Protein AF-K9WKH7-F1 (afdb_monomer_lite)

Sequence (112 aa):
MNYKAQLYPWCIIRPFPNMRTQIVGRFRNRSDAEGHLRVLKRMIPSVAYQIMFDITLEDSEREDLTLPTSSSSHSAPVAPVPCKGRVEEDLGSPSPGRRGAGGEVNRGVKPS

Organism: NCBI:txid1173027

Secondary structure (DSSP, 8-state):
--HHHHT--EEEEEEETTTEEEEEEEESSHHHHHHHHHHHHHH-TTS--EEEE-----SSSSSS------------------------------PPPP--------------

Foldseek 3Di:
DDPVCQQFQKFKWFDDPVRDIDTPDTHNDPVVVVVVVVVVCVVCVVTDIDIDGHHPPDPPPPDDDDDDDDDDDDDDDDDDDDDDDDDDDDDDDDDDDDDDDDDDDDDDDDDD

Radius of gyration: 32.89 Å; chains: 1; bounding box: 65×51×89 Å

pLDDT: mean 70.51, std 19.79, range [39.97, 95.94]

Structure (mmCIF, N/CA/C/O backbone):
data_AF-K9WKH7-F1
#
_entry.id   AF-K9WKH7-F1
#
loop_
_atom_site.group_PDB
_atom_site.id
_atom_site.type_symbol
_atom_site.label_atom_id
_atom_site.label_alt_id
_atom_site.label_comp_id
_atom_site.label_asym_id
_atom_site.label_entity_id
_atom_site.label_seq_id
_atom_site.pdbx_PDB_ins_code
_atom_site.Cartn_x
_atom_site.Cartn_y
_atom_site.Cartn_z
_atom_site.occupancy
_atom_site.B_iso_or_equiv
_atom_site.auth_seq_id
_atom_site.auth_comp_id
_atom_site.auth_asym_id
_atom_site.auth_atom_id
_atom_site.pdbx_PDB_model_num
ATOM 1 N N . MET A 1 1 ? -14.006 12.168 6.653 1.00 52.69 1 MET A N 1
ATOM 2 C CA . MET A 1 1 ? -13.077 11.034 6.836 1.00 52.69 1 MET A CA 1
ATOM 3 C C . MET A 1 1 ? -13.866 9.735 6.816 1.00 52.69 1 MET A C 1
ATOM 5 O O . MET A 1 1 ? -14.969 9.704 7.347 1.00 52.69 1 MET A O 1
ATOM 9 N N . ASN A 1 2 ? -13.395 8.718 6.084 1.00 63.75 2 ASN A N 1
ATOM 10 C CA . ASN A 1 2 ? -14.145 7.482 5.832 1.00 63.75 2 ASN A CA 1
ATOM 11 C C . ASN A 1 2 ? -13.745 6.423 6.865 1.00 63.75 2 ASN A C 1
ATOM 13 O O . ASN A 1 2 ? -12.644 5.887 6.786 1.00 63.75 2 ASN A O 1
ATOM 17 N N . TYR A 1 3 ? -14.657 6.105 7.786 1.00 68.31 3 TYR A N 1
ATOM 18 C CA . TYR A 1 3 ? -14.521 5.086 8.838 1.00 68.31 3 TYR A CA 1
ATOM 19 C C . TYR A 1 3 ? -13.901 3.763 8.350 1.00 68.31 3 TYR A C 1
ATOM 21 O O . TYR A 1 3 ? -13.135 3.107 9.051 1.00 68.31 3 TYR A O 1
ATOM 29 N N . LYS A 1 4 ? -14.152 3.389 7.089 1.00 66.88 4 LYS A N 1
ATOM 30 C CA . LYS A 1 4 ? -13.564 2.190 6.478 1.00 66.88 4 LYS A CA 1
ATOM 31 C C . LYS A 1 4 ? -12.032 2.212 6.446 1.00 66.88 4 LYS A C 1
ATOM 33 O O . LYS A 1 4 ? -11.438 1.148 6.531 1.00 66.88 4 LYS A O 1
ATOM 38 N N . ALA A 1 5 ? -11.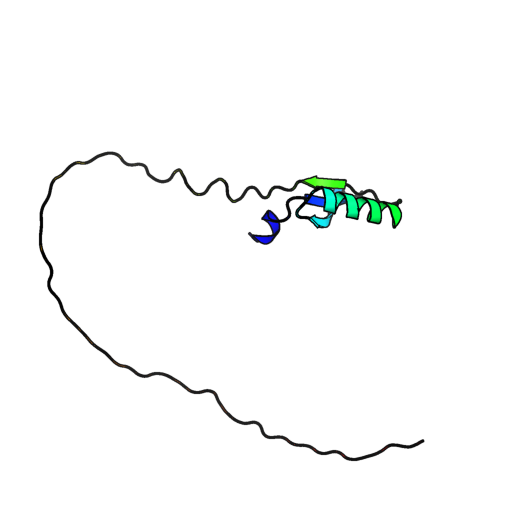382 3.369 6.333 1.00 66.25 5 ALA A N 1
ATOM 39 C CA . ALA A 1 5 ? -9.920 3.452 6.286 1.00 66.25 5 ALA A CA 1
ATOM 40 C C . ALA A 1 5 ? -9.259 3.058 7.622 1.00 66.25 5 ALA A C 1
ATOM 42 O O . ALA A 1 5 ? -8.201 2.429 7.605 1.00 66.25 5 ALA A O 1
ATOM 43 N N . GLN A 1 6 ? -9.931 3.338 8.743 1.00 72.75 6 GLN A N 1
ATOM 44 C CA . GLN A 1 6 ? -9.469 3.026 10.101 1.00 72.75 6 GLN A CA 1
ATOM 45 C C . GLN A 1 6 ? -9.491 1.517 10.393 1.00 72.75 6 GLN A C 1
ATOM 47 O O . GLN A 1 6 ? -8.647 0.991 11.110 1.00 72.75 6 GLN A O 1
ATOM 52 N N . LEU A 1 7 ? -10.441 0.793 9.793 1.00 80.00 7 LEU A N 1
ATOM 53 C CA . LEU A 1 7 ? -10.602 -0.657 9.959 1.00 80.00 7 LEU A CA 1
ATOM 54 C C . LEU A 1 7 ? -9.502 -1.484 9.279 1.00 80.00 7 LEU A C 1
ATOM 56 O O . LEU A 1 7 ? -9.344 -2.662 9.599 1.00 80.00 7 LEU A O 1
ATOM 60 N N . TYR A 1 8 ? -8.765 -0.894 8.336 1.00 84.69 8 TYR A N 1
ATOM 61 C CA . TYR A 1 8 ? -7.739 -1.578 7.550 1.00 84.69 8 TYR A CA 1
ATOM 62 C C . TYR A 1 8 ? -6.406 -0.825 7.647 1.00 84.69 8 TYR A C 1
ATOM 64 O O . TYR A 1 8 ? -6.024 -0.136 6.691 1.00 84.69 8 TYR A O 1
ATOM 72 N N . PRO A 1 9 ? -5.711 -0.929 8.797 1.00 88.19 9 PRO A N 1
ATOM 73 C CA . PRO A 1 9 ? -4.482 -0.182 9.048 1.00 88.19 9 PRO A CA 1
ATOM 74 C C . PRO A 1 9 ? -3.264 -0.794 8.342 1.00 88.19 9 PRO A C 1
ATOM 76 O O . PRO A 1 9 ? -2.231 -0.149 8.210 1.00 88.19 9 PRO A O 1
ATOM 79 N N . TRP A 1 10 ? -3.351 -2.036 7.861 1.00 92.56 10 TRP A N 1
ATOM 80 C CA . TRP A 1 10 ? -2.272 -2.661 7.099 1.00 92.56 10 TRP A CA 1
ATOM 81 C C . TRP A 1 10 ? -2.472 -2.400 5.613 1.00 92.56 10 TRP A C 1
ATOM 83 O O . TRP A 1 10 ? -3.540 -2.672 5.078 1.00 92.56 10 TRP A O 1
ATOM 93 N N . CYS A 1 11 ? -1.453 -1.921 4.908 1.00 92.69 11 CYS A N 1
ATOM 94 C CA . CYS A 1 11 ? -1.534 -1.731 3.464 1.00 92.69 11 CYS A CA 1
ATOM 95 C C . CYS A 1 11 ? -0.283 -2.239 2.747 1.00 92.69 11 CYS A C 1
ATOM 97 O O . CYS A 1 11 ? 0.824 -2.209 3.282 1.00 92.69 11 CYS A O 1
ATOM 99 N N . ILE A 1 12 ? -0.467 -2.738 1.525 1.00 94.81 12 ILE A N 1
ATOM 100 C CA . ILE A 1 12 ? 0.639 -3.100 0.636 1.00 94.81 12 ILE A CA 1
ATOM 101 C C . ILE A 1 12 ? 0.857 -1.933 -0.315 1.00 94.81 12 ILE A C 1
ATOM 103 O O . ILE A 1 12 ? -0.061 -1.541 -1.039 1.00 94.81 12 ILE A O 1
ATOM 107 N N . ILE A 1 13 ? 2.074 -1.405 -0.340 1.00 94.88 13 ILE A N 1
ATOM 108 C CA . ILE A 1 13 ? 2.480 -0.327 -1.233 1.00 94.88 13 ILE A CA 1
ATOM 109 C C . ILE A 1 13 ? 3.471 -0.819 -2.283 1.00 94.88 13 ILE A C 1
ATOM 111 O O . ILE A 1 13 ? 4.332 -1.668 -2.032 1.00 94.88 13 ILE A O 1
ATOM 115 N N . ARG A 1 14 ? 3.366 -0.228 -3.468 1.00 94.50 14 ARG A N 1
ATOM 116 C CA . ARG A 1 14 ? 4.339 -0.339 -4.548 1.00 94.50 14 ARG A CA 1
ATOM 117 C C . ARG A 1 14 ? 5.059 1.006 -4.701 1.00 94.50 14 ARG A C 1
ATOM 119 O O . ARG A 1 14 ? 4.414 1.970 -5.123 1.00 94.50 14 ARG A O 1
ATOM 126 N N . PRO A 1 15 ? 6.358 1.107 -4.367 1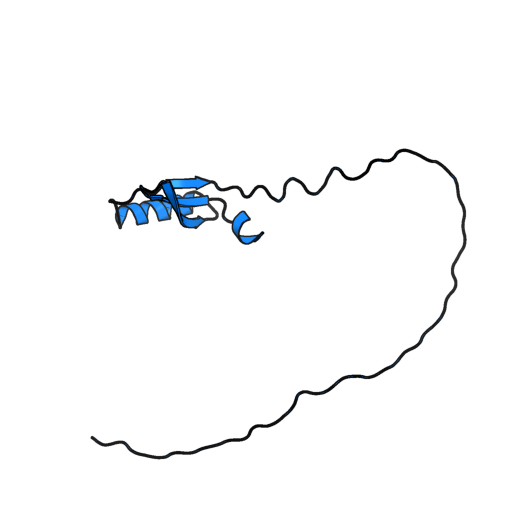.00 92.50 15 PRO A N 1
ATOM 127 C CA . PRO A 1 15 ? 7.145 2.296 -4.662 1.00 92.50 15 PRO A CA 1
ATOM 128 C C . PRO A 1 15 ? 7.427 2.394 -6.167 1.00 92.50 15 PRO A C 1
ATOM 130 O O . PRO A 1 15 ? 7.755 1.406 -6.825 1.00 92.50 15 PRO A O 1
ATOM 133 N N . PHE A 1 16 ? 7.305 3.602 -6.703 1.00 91.00 16 PHE A N 1
ATOM 134 C CA . PHE A 1 16 ? 7.686 3.958 -8.064 1.00 91.00 16 PHE A CA 1
ATOM 135 C C . PHE A 1 16 ? 8.937 4.844 -8.038 1.00 91.00 16 PHE A C 1
ATOM 137 O O . PHE A 1 16 ? 9.116 5.616 -7.095 1.00 91.00 16 PHE A O 1
ATOM 144 N N . PRO A 1 17 ? 9.773 4.805 -9.093 1.00 88.25 17 PRO A N 1
ATOM 145 C CA . PRO A 1 17 ? 10.992 5.618 -9.175 1.00 88.25 17 PRO A CA 1
ATOM 146 C C . PRO A 1 17 ? 10.715 7.128 -9.137 1.00 88.25 17 PRO A C 1
ATOM 148 O O . PRO A 1 17 ? 11.577 7.908 -8.755 1.00 88.25 17 PRO A O 1
ATOM 151 N N . ASN A 1 18 ? 9.487 7.545 -9.450 1.00 90.81 18 ASN A N 1
ATOM 152 C CA . ASN A 1 18 ? 9.060 8.945 -9.442 1.00 90.81 18 ASN A CA 1
ATOM 153 C C . ASN A 1 18 ? 8.712 9.472 -8.037 1.00 90.81 18 ASN A C 1
ATOM 155 O O . ASN A 1 18 ? 7.846 10.335 -7.921 1.00 90.81 18 ASN A O 1
ATOM 159 N N . MET A 1 19 ? 9.305 8.910 -6.976 1.00 86.50 19 MET A N 1
ATOM 160 C CA . MET A 1 19 ? 9.007 9.243 -5.570 1.00 86.50 19 MET A CA 1
ATOM 161 C C . MET A 1 19 ? 7.513 9.135 -5.213 1.00 86.50 19 MET A C 1
ATOM 163 O O . MET A 1 19 ? 7.013 9.811 -4.318 1.00 86.50 19 MET A O 1
ATOM 167 N N . ARG A 1 20 ? 6.780 8.279 -5.929 1.00 91.69 20 ARG A N 1
ATOM 168 C CA . ARG A 1 20 ? 5.355 8.021 -5.700 1.00 91.69 20 ARG A CA 1
ATOM 169 C C . ARG A 1 20 ? 5.185 6.628 -5.125 1.00 91.69 20 ARG A C 1
ATOM 171 O O . ARG A 1 20 ? 5.900 5.702 -5.504 1.00 91.69 20 ARG A O 1
ATOM 178 N N . THR A 1 21 ? 4.203 6.462 -4.256 1.00 91.69 21 THR A N 1
ATOM 179 C CA . THR A 1 21 ? 3.786 5.157 -3.748 1.00 91.69 21 THR A CA 1
ATOM 180 C C . THR A 1 21 ? 2.348 4.905 -4.171 1.00 91.69 21 THR A C 1
ATOM 182 O O . THR A 1 21 ? 1.498 5.792 -4.116 1.00 91.69 21 THR A O 1
ATOM 185 N N . GLN A 1 22 ? 2.074 3.696 -4.649 1.00 92.31 22 GLN A N 1
ATOM 186 C CA . GLN A 1 22 ? 0.716 3.264 -4.958 1.00 92.31 22 GLN A CA 1
ATOM 187 C C . GLN A 1 22 ? 0.275 2.241 -3.923 1.00 92.31 22 GLN A C 1
ATOM 189 O O . GLN A 1 22 ? 0.970 1.248 -3.707 1.00 92.31 22 GLN A O 1
ATOM 194 N N . ILE A 1 23 ? -0.889 2.460 -3.317 1.00 92.12 23 ILE A N 1
ATOM 195 C CA . ILE A 1 23 ? -1.523 1.467 -2.451 1.00 92.12 23 ILE A CA 1
ATOM 196 C C . ILE A 1 23 ? -2.166 0.413 -3.352 1.00 92.12 23 ILE A C 1
ATOM 198 O O . ILE A 1 23 ? -3.055 0.719 -4.142 1.00 92.12 23 ILE A O 1
ATOM 202 N N . VAL A 1 24 ? -1.690 -0.823 -3.241 1.00 92.38 24 VAL A N 1
ATOM 203 C CA . VAL A 1 24 ? -2.201 -1.976 -3.994 1.00 92.38 24 VAL A CA 1
ATOM 204 C C . VAL A 1 24 ? -3.439 -2.551 -3.307 1.00 92.38 24 VAL A C 1
ATOM 206 O O . VAL A 1 24 ? -4.381 -2.970 -3.970 1.00 92.38 24 VAL A O 1
ATOM 209 N N . GLY A 1 25 ? -3.452 -2.545 -1.972 1.00 91.44 25 GLY A N 1
ATOM 210 C CA . GLY A 1 25 ? -4.573 -3.032 -1.174 1.00 91.44 25 GLY A CA 1
ATOM 211 C C . GLY A 1 25 ? -4.422 -2.692 0.305 1.00 91.44 25 GLY A C 1
ATOM 212 O O . GLY A 1 25 ? -3.307 -2.464 0.785 1.00 91.44 25 GLY A O 1
ATOM 213 N N . ARG A 1 26 ? -5.556 -2.655 1.014 1.00 91.94 26 ARG A N 1
ATOM 214 C CA . ARG A 1 26 ? -5.636 -2.474 2.470 1.00 91.94 26 ARG A CA 1
ATOM 215 C C . ARG A 1 26 ? -6.223 -3.730 3.108 1.00 91.94 26 ARG A C 1
ATOM 217 O O . ARG A 1 26 ? -7.118 -4.355 2.550 1.00 91.94 26 ARG A O 1
ATOM 224 N N . PHE A 1 27 ? -5.716 -4.068 4.281 1.00 91.44 27 PHE A N 1
ATOM 225 C CA . PHE A 1 27 ? -5.948 -5.310 4.996 1.00 91.44 27 PHE A CA 1
ATOM 226 C C . PHE A 1 27 ? -6.138 -5.024 6.483 1.00 91.44 27 PHE A C 1
ATOM 228 O O . PHE A 1 27 ? -5.608 -4.060 7.039 1.00 91.44 27 PHE A O 1
ATOM 235 N N . ARG A 1 28 ? -6.934 -5.873 7.134 1.00 89.06 28 ARG A N 1
ATOM 236 C CA . ARG A 1 28 ? -7.267 -5.713 8.554 1.00 89.06 28 ARG A CA 1
ATOM 237 C C . ARG A 1 28 ? -6.157 -6.283 9.428 1.00 89.06 28 ARG A C 1
ATOM 239 O O . ARG A 1 28 ? -5.842 -5.729 10.475 1.00 89.06 28 ARG A O 1
ATOM 246 N N . ASN A 1 29 ? -5.526 -7.355 8.945 1.00 90.56 29 ASN A N 1
ATOM 247 C CA . ASN A 1 29 ? -4.522 -8.124 9.664 1.00 90.56 29 ASN A CA 1
ATOM 248 C C . ASN A 1 29 ? -3.207 -8.140 8.882 1.00 90.56 29 ASN A C 1
ATOM 250 O O . ASN A 1 29 ? -3.203 -8.267 7.655 1.00 90.56 29 ASN A O 1
ATOM 254 N N . ARG A 1 30 ? -2.086 -8.123 9.609 1.00 91.69 30 ARG A N 1
ATOM 255 C CA . ARG A 1 30 ? -0.748 -8.243 9.019 1.00 91.69 30 ARG A CA 1
ATOM 256 C C . ARG A 1 30 ? -0.566 -9.552 8.247 1.00 91.69 30 ARG A C 1
ATOM 258 O O . ARG A 1 30 ? -0.056 -9.526 7.134 1.00 91.69 30 ARG A O 1
ATOM 265 N N . SER A 1 31 ? -1.014 -10.675 8.810 1.00 94.25 31 SER A N 1
ATOM 266 C CA . SER A 1 31 ? -0.833 -11.999 8.200 1.00 94.25 31 SER A CA 1
ATOM 267 C C . SER A 1 31 ? -1.508 -12.118 6.832 1.00 94.25 31 SER A C 1
ATOM 269 O O . SER A 1 31 ? -0.968 -12.759 5.933 1.00 94.25 31 SER A O 1
ATOM 271 N N . ASP A 1 32 ? -2.666 -11.474 6.658 1.00 93.88 32 ASP A N 1
ATOM 272 C CA . ASP A 1 32 ? -3.390 -11.462 5.384 1.00 93.88 32 ASP A CA 1
ATOM 273 C C . ASP A 1 32 ? -2.644 -10.632 4.326 1.00 93.88 32 ASP A C 1
ATOM 275 O O . ASP A 1 32 ? -2.427 -11.094 3.201 1.00 93.88 32 ASP A O 1
ATOM 279 N N . ALA A 1 33 ? -2.132 -9.463 4.733 1.00 95.06 33 ALA A N 1
ATOM 280 C CA . ALA A 1 33 ? -1.265 -8.637 3.897 1.00 95.06 33 ALA A CA 1
ATOM 281 C C . ALA A 1 33 ? 0.023 -9.381 3.497 1.00 95.06 33 ALA A C 1
ATOM 283 O O . ALA A 1 33 ? 0.441 -9.325 2.344 1.00 95.06 33 ALA A O 1
ATOM 284 N N . GLU A 1 34 ? 0.649 -10.120 4.416 1.00 95.31 34 GLU A N 1
ATOM 285 C CA . GLU A 1 34 ? 1.838 -10.934 4.128 1.00 95.31 34 GLU A CA 1
ATOM 286 C C . GLU A 1 34 ? 1.532 -12.088 3.165 1.00 95.31 34 GLU A C 1
ATOM 288 O O . GLU A 1 34 ? 2.324 -12.351 2.256 1.00 95.31 34 GLU A O 1
ATOM 293 N N . GLY A 1 35 ? 0.382 -12.750 3.318 1.00 9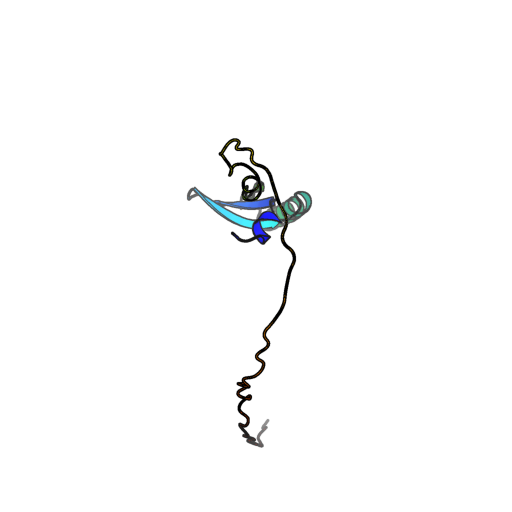5.94 35 GLY A N 1
ATOM 294 C CA . GLY A 1 35 ? -0.096 -13.767 2.381 1.00 95.94 35 GLY A CA 1
ATOM 295 C C . GLY A 1 35 ? -0.238 -13.206 0.965 1.00 95.94 35 GLY A C 1
ATOM 296 O O . GLY A 1 35 ? 0.363 -13.734 0.026 1.00 95.94 35 GLY A O 1
ATOM 297 N N . HIS A 1 36 ? -0.935 -12.076 0.829 1.00 94.44 36 HIS A N 1
ATOM 298 C CA . HIS A 1 36 ? -1.094 -11.377 -0.446 1.00 94.44 36 HIS A CA 1
ATOM 299 C C . HIS A 1 36 ? 0.243 -10.907 -1.029 1.00 94.44 36 HIS A C 1
ATOM 301 O O . HIS A 1 36 ? 0.490 -11.080 -2.223 1.00 94.44 36 HIS A O 1
ATOM 307 N N . LEU A 1 37 ? 1.148 -10.380 -0.199 1.00 95.00 37 LEU A N 1
ATOM 308 C CA . LEU A 1 37 ? 2.479 -9.953 -0.627 1.00 95.00 37 LEU A CA 1
ATOM 309 C C . LEU A 1 37 ? 3.273 -11.108 -1.251 1.00 95.00 37 LEU A C 1
ATOM 311 O O . LEU A 1 37 ? 3.929 -10.919 -2.274 1.00 95.00 37 LEU A O 1
ATOM 315 N N . ARG A 1 38 ? 3.224 -12.308 -0.655 1.00 95.44 38 ARG A N 1
ATOM 316 C CA . ARG A 1 38 ? 3.916 -13.492 -1.196 1.00 95.44 38 ARG A CA 1
ATOM 317 C C . ARG A 1 38 ? 3.370 -13.886 -2.564 1.00 95.44 38 ARG A C 1
ATOM 319 O O . ARG A 1 38 ? 4.154 -14.200 -3.458 1.00 95.44 38 ARG A O 1
ATOM 326 N N . VAL A 1 39 ? 2.050 -13.835 -2.740 1.00 95.12 39 VAL A N 1
ATOM 327 C CA . VAL A 1 39 ? 1.408 -14.113 -4.033 1.00 95.12 39 VAL A CA 1
ATOM 328 C C . VAL A 1 39 ? 1.829 -13.070 -5.071 1.00 95.12 39 VAL A C 1
ATOM 330 O O . VAL A 1 39 ? 2.278 -13.443 -6.152 1.00 95.12 39 VAL A O 1
ATOM 333 N N . LEU A 1 40 ? 1.793 -11.779 -4.725 1.00 94.12 40 LEU A N 1
ATOM 334 C CA . LEU A 1 40 ? 2.233 -10.690 -5.606 1.00 94.12 40 LEU A CA 1
ATOM 335 C C . LEU A 1 40 ? 3.697 -10.846 -6.034 1.00 94.12 40 LEU A C 1
ATOM 337 O O . LEU A 1 40 ? 3.997 -10.758 -7.221 1.00 94.12 40 LEU A O 1
ATOM 341 N N . LYS A 1 41 ? 4.594 -11.164 -5.093 1.00 94.50 41 LYS A N 1
ATOM 342 C CA . LYS A 1 41 ? 6.013 -11.417 -5.384 1.00 94.50 41 LYS A CA 1
ATOM 343 C C . LYS A 1 41 ? 6.228 -12.626 -6.294 1.00 94.50 41 LYS A C 1
ATOM 345 O O . LYS A 1 41 ? 7.143 -12.608 -7.108 1.00 94.50 41 LYS A O 1
ATOM 350 N N . ARG A 1 42 ? 5.402 -13.670 -6.170 1.00 95.50 42 ARG A N 1
ATOM 351 C CA . ARG A 1 42 ? 5.478 -14.855 -7.037 1.00 95.50 42 ARG A CA 1
ATOM 352 C C . ARG A 1 42 ? 4.976 -14.565 -8.449 1.00 95.50 42 ARG A C 1
ATOM 354 O O . ARG A 1 42 ? 5.537 -15.092 -9.401 1.00 95.50 42 ARG A O 1
ATOM 361 N N . MET A 1 43 ? 3.927 -13.754 -8.579 1.00 94.50 43 MET A N 1
ATOM 362 C CA . MET A 1 43 ? 3.368 -13.389 -9.882 1.00 94.50 43 MET A CA 1
ATOM 363 C C . MET A 1 43 ? 4.253 -12.384 -10.621 1.00 94.50 43 MET A C 1
ATOM 365 O O . MET A 1 43 ? 4.444 -12.507 -11.826 1.00 94.50 43 MET A O 1
ATOM 369 N N . ILE A 1 44 ? 4.784 -11.386 -9.911 1.00 93.69 44 ILE A N 1
ATOM 370 C CA . ILE A 1 44 ? 5.555 -10.288 -10.499 1.00 93.69 44 ILE A CA 1
ATOM 371 C C . ILE A 1 44 ? 6.781 -10.002 -9.616 1.00 93.69 44 ILE A C 1
ATOM 373 O O . ILE A 1 44 ? 6.780 -9.057 -8.824 1.00 93.69 44 ILE A O 1
ATOM 377 N N . PRO A 1 45 ? 7.859 -10.797 -9.742 1.00 92.06 45 PRO A N 1
ATOM 378 C CA . PRO A 1 45 ? 9.065 -10.621 -8.931 1.00 92.06 45 PRO A CA 1
ATOM 379 C C . PRO A 1 45 ? 9.871 -9.369 -9.308 1.00 92.06 45 PRO A C 1
ATOM 381 O O . PRO A 1 45 ? 10.711 -8.925 -8.532 1.00 92.06 45 PRO A O 1
ATOM 384 N N . SER A 1 46 ? 9.619 -8.784 -10.484 1.00 93.38 46 SER A N 1
ATOM 385 C CA . SER A 1 46 ? 10.288 -7.567 -10.964 1.00 93.38 46 SER A CA 1
ATOM 386 C C . SER A 1 46 ? 9.860 -6.300 -10.221 1.00 93.38 46 SER A C 1
ATOM 388 O O . SER A 1 46 ? 10.505 -5.260 -10.346 1.00 93.38 46 SER A O 1
ATOM 390 N N . VAL A 1 47 ? 8.767 -6.364 -9.460 1.00 91.69 47 VAL A N 1
ATOM 391 C CA . VAL A 1 47 ? 8.202 -5.217 -8.757 1.00 91.69 47 VAL A CA 1
ATOM 392 C C . VAL A 1 47 ? 8.522 -5.305 -7.271 1.00 91.69 47 VAL A C 1
ATOM 394 O O . VAL A 1 47 ? 8.284 -6.317 -6.614 1.00 91.69 47 VAL A O 1
ATOM 397 N N . ALA A 1 48 ? 9.021 -4.200 -6.720 1.00 92.12 48 ALA A N 1
ATOM 398 C CA . ALA A 1 48 ? 9.159 -4.050 -5.283 1.00 92.12 48 ALA A CA 1
ATOM 399 C C . ALA A 1 48 ? 7.779 -3.847 -4.642 1.00 92.12 48 ALA A C 1
ATOM 401 O O . ALA A 1 48 ? 6.999 -2.994 -5.066 1.00 92.12 48 ALA A O 1
ATOM 402 N N . TYR A 1 49 ? 7.504 -4.607 -3.587 1.00 94.44 49 TYR A N 1
ATOM 403 C CA . TYR A 1 49 ? 6.312 -4.458 -2.760 1.00 94.44 49 TYR A CA 1
ATOM 404 C C . TYR A 1 49 ? 6.727 -4.360 -1.295 1.00 94.44 49 TYR A C 1
ATOM 406 O O . TYR A 1 49 ? 7.591 -5.118 -0.844 1.00 94.44 49 TYR A O 1
ATOM 414 N N . GLN A 1 50 ? 6.095 -3.454 -0.555 1.00 93.50 50 GLN A N 1
ATOM 415 C CA . GLN A 1 50 ? 6.338 -3.237 0.870 1.00 93.50 50 GLN A CA 1
ATOM 416 C C . GLN A 1 50 ? 5.018 -3.239 1.638 1.00 93.50 50 GLN A C 1
ATOM 418 O O . GLN A 1 50 ? 3.986 -2.843 1.102 1.00 93.50 50 GLN A O 1
ATOM 423 N N . ILE A 1 51 ? 5.052 -3.695 2.888 1.00 94.31 51 ILE A N 1
ATOM 424 C CA . ILE A 1 51 ? 3.915 -3.602 3.807 1.00 94.31 51 ILE A CA 1
ATOM 425 C C . ILE A 1 51 ? 4.140 -2.377 4.682 1.00 94.31 51 ILE A C 1
ATOM 427 O O . ILE A 1 51 ? 5.221 -2.218 5.245 1.00 94.31 51 ILE A O 1
ATOM 431 N N . MET A 1 52 ? 3.122 -1.534 4.797 1.00 91.44 52 MET A N 1
ATOM 432 C CA . MET A 1 52 ? 3.143 -0.326 5.605 1.00 91.44 52 MET A CA 1
ATOM 433 C C . MET A 1 52 ? 1.942 -0.317 6.549 1.00 91.44 52 MET A C 1
ATOM 435 O O . MET A 1 52 ? 0.845 -0.750 6.186 1.00 91.44 52 MET A O 1
ATOM 439 N N . PHE A 1 53 ? 2.177 0.148 7.771 1.00 89.56 53 PHE A N 1
ATOM 440 C CA . PHE A 1 53 ? 1.140 0.351 8.769 1.00 89.56 53 PHE A CA 1
ATOM 441 C C . PHE A 1 53 ? 0.726 1.820 8.742 1.00 89.56 53 PHE A C 1
ATOM 443 O O . PHE A 1 53 ? 1.546 2.701 8.983 1.00 89.56 53 PHE A O 1
ATOM 450 N N . ASP A 1 54 ? -0.526 2.062 8.387 1.00 83.56 54 ASP A N 1
ATOM 451 C CA . ASP A 1 54 ? -1.119 3.376 8.179 1.00 83.56 54 ASP A CA 1
ATOM 452 C C . ASP A 1 54 ? -2.215 3.568 9.230 1.00 83.56 54 ASP A C 1
ATOM 454 O O . ASP A 1 54 ? -3.346 3.105 9.066 1.00 83.56 54 ASP A O 1
ATOM 458 N N . ILE A 1 55 ? -1.851 4.189 10.354 1.00 75.50 55 ILE A N 1
ATOM 459 C CA . ILE A 1 55 ? -2.810 4.566 11.392 1.00 75.50 55 ILE A CA 1
ATOM 460 C C . ILE A 1 55 ? -3.355 5.939 11.019 1.00 75.50 55 ILE A C 1
ATOM 462 O O . ILE A 1 55 ? -2.665 6.947 11.164 1.00 75.50 55 ILE A O 1
ATOM 466 N N . THR A 1 56 ? -4.603 6.003 10.569 1.00 66.38 56 THR A N 1
ATOM 467 C CA . THR A 1 56 ? -5.331 7.274 10.526 1.00 66.38 56 THR A CA 1
ATOM 468 C C . THR A 1 56 ? -5.710 7.635 11.965 1.00 66.38 56 THR A C 1
ATOM 470 O O . THR A 1 56 ? -6.736 7.178 12.467 1.00 66.38 56 THR A O 1
ATOM 473 N N . LEU A 1 57 ? -4.827 8.360 12.658 1.00 58.62 57 LEU A N 1
ATOM 474 C CA . LEU A 1 57 ? -5.032 8.879 14.013 1.00 58.62 57 LEU A CA 1
ATOM 475 C C . LEU A 1 57 ? -6.068 10.014 13.978 1.00 58.62 57 LEU A C 1
ATOM 477 O O . LEU A 1 57 ? -5.696 11.179 13.954 1.00 58.62 57 LEU A O 1
ATOM 481 N N . GLU A 1 58 ? -7.361 9.699 13.923 1.00 59.91 58 GLU A N 1
ATOM 482 C CA . GLU A 1 58 ? -8.416 10.731 13.951 1.00 59.91 58 GLU A CA 1
ATOM 483 C C . GLU A 1 58 ? -9.542 10.458 14.961 1.00 59.91 58 GLU A C 1
ATOM 485 O O . GLU A 1 58 ? -10.568 11.131 14.921 1.00 59.91 58 GLU A O 1
ATOM 490 N N . ASP A 1 59 ? -9.341 9.536 15.908 1.00 55.53 59 ASP A N 1
ATOM 491 C CA . ASP A 1 59 ? -10.324 9.232 16.966 1.00 55.53 59 ASP A CA 1
ATOM 492 C C . ASP A 1 59 ? -9.767 9.374 18.393 1.00 55.53 59 ASP A C 1
ATOM 494 O O . ASP A 1 59 ? -10.459 9.062 19.356 1.00 55.53 59 ASP A O 1
ATOM 498 N N . SER A 1 60 ? -8.532 9.859 18.572 1.00 55.19 60 SER A N 1
ATOM 4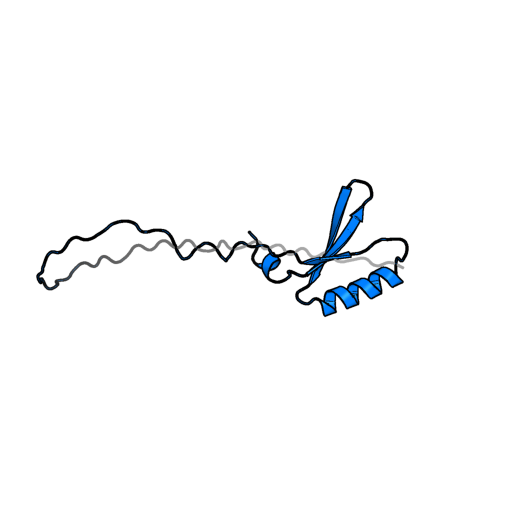99 C CA . SER A 1 60 ? -7.946 10.022 19.917 1.00 55.19 60 SER A CA 1
ATOM 500 C C . SER A 1 60 ? -8.045 11.434 20.505 1.00 55.19 60 SER A C 1
ATOM 502 O O . SER A 1 60 ? -7.571 11.633 21.616 1.00 55.19 60 SER A O 1
ATOM 504 N N . GLU A 1 61 ? -8.669 12.405 19.825 1.00 58.59 61 GLU A N 1
ATOM 505 C CA . GLU A 1 61 ? -8.610 13.822 20.248 1.00 58.59 61 GLU A CA 1
ATOM 506 C C . GLU A 1 61 ? -9.961 14.558 20.251 1.00 58.59 61 GLU A C 1
ATOM 508 O O . GLU A 1 61 ? -10.017 15.764 20.012 1.00 58.59 61 GLU A O 1
ATOM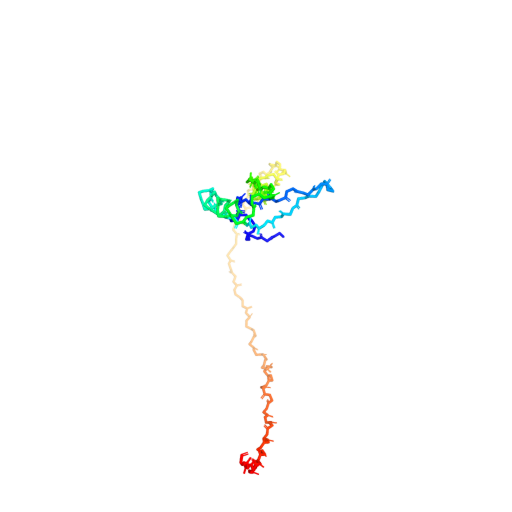 513 N N . ARG A 1 62 ? -11.081 13.870 20.505 1.00 58.62 62 ARG A N 1
ATOM 514 C CA . ARG A 1 62 ? -12.371 14.549 20.735 1.00 58.62 62 ARG A CA 1
ATOM 515 C C . ARG A 1 62 ? -13.146 13.979 21.907 1.00 58.62 62 ARG A C 1
ATOM 517 O O . ARG A 1 62 ? -14.284 13.587 21.729 1.00 58.62 62 ARG A O 1
ATOM 524 N N . GLU A 1 63 ? -12.552 13.955 23.093 1.00 61.00 63 GLU A N 1
ATOM 525 C CA . GLU A 1 63 ? -13.337 13.822 24.330 1.00 61.00 63 GLU A CA 1
ATOM 526 C C . GLU A 1 63 ? -12.528 14.206 25.575 1.00 61.00 63 GLU A C 1
ATOM 528 O O . GLU A 1 63 ? -12.511 13.493 26.561 1.00 61.00 63 GLU A O 1
ATOM 533 N N . ASP A 1 64 ? -11.826 15.337 25.536 1.00 53.81 64 ASP A N 1
ATOM 534 C CA . ASP A 1 64 ? -11.447 16.095 26.735 1.00 53.81 64 ASP A CA 1
ATOM 535 C C . ASP A 1 64 ? -10.951 17.475 26.269 1.00 53.81 64 ASP A C 1
ATOM 537 O O . ASP A 1 64 ? -10.500 17.600 25.136 1.00 53.81 64 ASP A O 1
ATOM 541 N N . LEU A 1 65 ? -10.992 18.516 27.097 1.00 59.94 65 LEU A N 1
ATOM 542 C CA . LEU A 1 65 ? -10.546 19.890 26.777 1.00 59.94 65 LEU A CA 1
ATOM 543 C C . LEU A 1 65 ? -11.535 20.780 25.998 1.00 59.94 65 LEU A C 1
ATOM 545 O O . LEU A 1 65 ? -11.174 21.551 25.111 1.00 59.94 65 LEU A O 1
ATOM 549 N N . THR A 1 66 ? -12.790 20.813 26.431 1.00 53.94 66 THR A N 1
ATOM 550 C CA . THR A 1 66 ? -13.493 22.104 26.528 1.00 53.94 66 THR A CA 1
ATOM 551 C C . THR A 1 66 ? -14.307 22.111 27.804 1.00 53.94 66 THR A C 1
ATOM 553 O O . THR A 1 66 ? -15.373 21.526 27.808 1.00 53.94 66 THR A O 1
ATOM 556 N N . LEU A 1 67 ? -13.796 22.745 28.867 1.00 48.84 67 LEU A N 1
ATOM 557 C CA . LEU A 1 67 ? -14.525 23.695 29.722 1.00 48.84 67 LEU A CA 1
ATOM 558 C C . LEU A 1 67 ? -13.538 24.387 30.689 1.00 48.84 67 LEU A C 1
ATOM 560 O O . LEU A 1 67 ? -13.091 23.768 31.654 1.00 48.84 67 LEU A O 1
ATOM 564 N N . PRO A 1 68 ? -13.255 25.690 30.523 1.00 56.16 68 PRO A N 1
ATOM 565 C CA . PRO A 1 68 ? -12.943 26.563 31.638 1.00 56.16 68 PRO A CA 1
ATOM 566 C C . PRO A 1 68 ? -14.195 27.386 31.978 1.00 56.16 68 PRO A C 1
ATOM 568 O O . PRO A 1 68 ? -14.658 28.184 31.173 1.00 56.16 68 PRO A O 1
ATOM 571 N N . THR A 1 69 ? -14.745 27.229 33.178 1.00 39.97 69 THR A N 1
ATOM 572 C CA . THR A 1 69 ? -14.742 28.338 34.138 1.00 39.97 69 THR A CA 1
ATOM 573 C C . THR A 1 69 ? -15.262 27.882 35.498 1.00 39.97 69 THR A C 1
ATOM 575 O O . THR A 1 69 ? -16.247 27.162 35.640 1.00 39.97 69 THR A O 1
ATOM 578 N N . SER A 1 70 ? -14.504 28.314 36.487 1.00 45.59 70 SER A N 1
ATOM 579 C CA . SER A 1 70 ? -14.671 28.221 37.924 1.00 45.59 70 SER A CA 1
ATOM 580 C C . SER A 1 70 ? -16.053 28.612 38.459 1.00 45.59 70 SER A C 1
ATOM 582 O O . SER A 1 70 ? -16.639 29.599 38.027 1.00 45.59 70 SER A O 1
ATOM 584 N N . SER A 1 71 ? -16.460 27.887 39.504 1.00 47.44 71 SER A N 1
ATOM 585 C CA . SER A 1 71 ? -17.078 28.368 40.749 1.00 47.44 71 SER A CA 1
ATOM 586 C C . SER A 1 71 ? -18.042 29.562 40.688 1.00 47.44 71 SER A C 1
ATOM 588 O O . SER A 1 71 ? -17.604 30.707 40.642 1.00 47.44 71 SER A O 1
ATOM 590 N N . SER A 1 72 ? -19.335 29.314 40.926 1.00 41.47 72 SER A N 1
ATOM 591 C CA . SER A 1 72 ? -20.119 30.185 41.813 1.00 41.47 72 SER A CA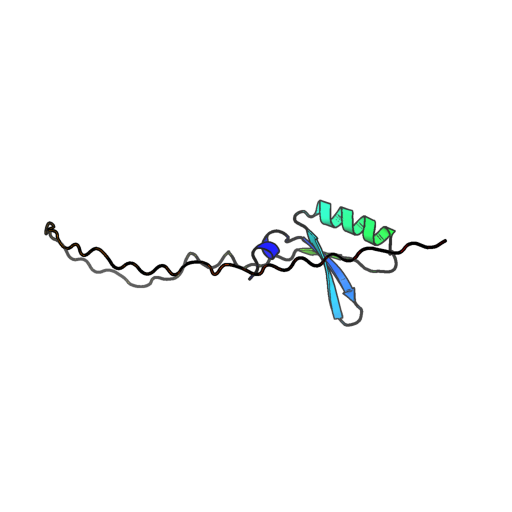 1
ATOM 592 C C . SER A 1 72 ? -21.341 29.459 42.383 1.00 41.47 72 SER A C 1
ATOM 594 O O . SER A 1 72 ? -22.228 29.001 41.669 1.00 41.47 72 SER A O 1
ATOM 596 N N . SER A 1 73 ? -21.331 29.337 43.704 1.00 51.19 73 SER A N 1
ATOM 597 C CA . SER A 1 73 ? -22.428 28.993 44.604 1.00 51.19 73 SER A CA 1
ATOM 598 C C . SER A 1 73 ? -23.645 29.912 44.443 1.00 51.19 73 SER A C 1
ATOM 600 O O . SER A 1 73 ? -23.446 31.109 44.287 1.00 51.19 73 SER A O 1
ATOM 602 N N . HIS A 1 74 ? -24.864 29.364 44.577 1.00 43.84 74 HIS A N 1
ATOM 603 C CA . HIS A 1 74 ? -26.099 29.929 45.185 1.00 43.84 74 HIS A CA 1
ATOM 604 C C . HIS A 1 74 ? -27.283 29.026 44.748 1.00 43.84 74 HIS A C 1
ATOM 606 O O . HIS A 1 74 ? -27.605 28.948 43.572 1.00 43.84 74 HIS A O 1
ATOM 612 N N . SER A 1 75 ? -27.758 28.086 45.574 1.00 40.22 75 SER A N 1
ATOM 613 C CA . SER A 1 75 ? -28.818 28.231 46.596 1.00 40.22 75 SER A CA 1
ATOM 614 C C . SER A 1 75 ? -30.237 28.519 46.042 1.00 40.22 75 SER A C 1
ATOM 616 O O . SER A 1 75 ? -30.583 29.684 45.931 1.00 40.22 75 SER A O 1
ATOM 618 N N . ALA A 1 76 ? -30.997 27.436 45.738 1.00 43.06 76 ALA A N 1
ATOM 619 C CA . ALA A 1 76 ? -32.469 27.152 45.806 1.00 43.06 76 ALA A CA 1
ATOM 620 C C . ALA A 1 76 ? -33.538 28.243 45.434 1.00 43.06 76 ALA A C 1
ATOM 622 O O . ALA A 1 76 ? -33.164 29.390 45.238 1.00 43.06 76 ALA A O 1
ATOM 623 N N . PRO A 1 77 ? -34.886 27.999 45.403 1.00 50.31 77 PRO A N 1
ATOM 624 C CA . PRO A 1 77 ? -35.696 26.763 45.474 1.00 50.31 77 PRO A CA 1
ATOM 625 C C . PRO A 1 77 ? -36.873 26.649 44.435 1.00 50.31 77 PRO A C 1
ATOM 627 O O . PRO A 1 77 ? -37.207 27.584 43.721 1.00 50.31 77 PRO A O 1
ATOM 630 N N . VAL A 1 78 ? -37.506 25.462 44.412 1.00 50.44 78 VAL A N 1
ATOM 631 C CA . VAL A 1 78 ? -38.907 25.063 44.075 1.00 50.44 78 VAL A CA 1
ATOM 632 C C . VAL A 1 78 ? -39.849 25.952 43.222 1.00 50.44 78 VAL A C 1
ATOM 634 O O . VAL A 1 78 ? -40.199 27.061 43.606 1.00 50.44 78 VAL A O 1
ATOM 637 N N . ALA A 1 79 ? -40.460 25.347 42.188 1.00 49.53 79 ALA A N 1
ATOM 638 C CA . ALA A 1 79 ? -41.885 25.530 41.845 1.00 49.53 79 ALA A CA 1
ATOM 639 C C . ALA A 1 79 ? -42.422 24.351 40.985 1.00 49.53 79 ALA A C 1
ATOM 641 O O . ALA A 1 79 ? -41.685 23.848 40.134 1.00 49.53 79 ALA A O 1
ATOM 642 N N . PRO A 1 80 ? -43.676 23.891 41.190 1.00 51.56 80 PRO A N 1
ATOM 643 C CA . PRO A 1 80 ? -44.296 22.798 40.437 1.00 51.56 80 PRO A CA 1
ATOM 644 C C . PRO A 1 80 ? -45.035 23.270 39.165 1.00 51.56 80 PRO A C 1
ATOM 646 O O . PRO A 1 80 ? -45.396 24.435 39.027 1.00 51.56 80 PRO A O 1
ATOM 649 N N . VAL A 1 81 ? -45.271 22.312 38.259 1.00 56.78 81 VAL A N 1
ATOM 650 C CA . VAL A 1 81 ? -46.033 22.372 36.986 1.00 56.78 81 VAL A CA 1
ATOM 651 C C . VAL A 1 81 ? -47.382 23.124 37.059 1.00 56.78 81 VAL A C 1
ATOM 653 O O . VAL A 1 81 ? -48.018 23.114 38.114 1.00 56.78 81 VAL A O 1
ATOM 656 N N . PRO A 1 82 ? -47.890 23.702 35.939 1.00 47.28 82 PRO A N 1
ATOM 657 C CA . PRO A 1 82 ? -48.969 23.005 35.211 1.00 47.28 82 PRO A CA 1
ATOM 658 C C . PRO A 1 82 ? -49.065 23.226 33.673 1.00 47.28 82 PRO A C 1
ATOM 660 O O . PRO A 1 82 ? -48.429 24.076 33.062 1.00 47.28 82 PRO A O 1
ATOM 663 N N . CYS A 1 83 ? -49.923 22.385 33.092 1.00 40.03 83 CYS A N 1
ATOM 664 C CA . CYS A 1 83 ? -50.304 22.078 31.705 1.00 40.03 83 CYS A CA 1
ATOM 665 C C . CYS A 1 83 ? -50.893 23.216 30.825 1.00 40.03 83 CYS A C 1
ATOM 667 O O . CYS A 1 83 ? -51.658 24.021 31.345 1.00 40.03 83 CYS A O 1
ATOM 669 N N . LYS A 1 84 ? -50.748 23.138 29.479 1.00 45.66 84 LYS A N 1
ATOM 670 C CA . LYS A 1 84 ? -51.817 22.852 28.461 1.00 45.66 84 LYS A CA 1
ATOM 671 C C . LYS A 1 84 ? -51.529 23.370 27.029 1.00 45.66 84 LYS A C 1
ATOM 673 O O . LYS A 1 84 ? -51.014 24.463 26.854 1.00 45.66 84 LYS A O 1
ATOM 678 N N . GLY A 1 85 ? -52.055 22.615 26.046 1.00 43.56 85 GLY A N 1
ATOM 679 C CA . GLY A 1 85 ? -52.400 23.023 24.664 1.00 43.56 85 GLY A CA 1
ATOM 680 C C . GLY A 1 85 ? -51.583 22.255 23.618 1.00 43.56 85 GLY A C 1
ATOM 681 O O . GLY A 1 85 ? -50.418 22.566 23.436 1.00 43.56 85 GLY A O 1
ATOM 682 N N . ARG A 1 86 ? -52.018 21.144 23.003 1.00 47.81 86 ARG A N 1
ATOM 683 C CA . ARG A 1 86 ? -53.193 20.888 22.137 1.00 47.81 86 ARG A CA 1
ATOM 684 C C . ARG A 1 86 ? -53.423 21.974 21.084 1.00 47.81 86 ARG A C 1
ATOM 686 O O . ARG A 1 86 ? -54.184 22.893 21.348 1.00 47.81 86 ARG A O 1
ATOM 693 N N . VAL A 1 87 ? -52.861 21.765 19.892 1.00 48.47 87 VAL A N 1
ATOM 694 C CA . VAL A 1 87 ? -53.614 21.786 18.628 1.00 48.47 87 VAL A CA 1
ATOM 695 C C . VAL A 1 87 ? -53.083 20.670 17.726 1.00 48.47 87 VAL A C 1
ATOM 697 O O . VAL A 1 87 ? -51.882 20.425 17.645 1.00 48.47 87 VAL A O 1
ATOM 700 N N . GLU A 1 88 ? -54.034 19.939 17.172 1.00 49.38 88 GLU A N 1
ATOM 701 C CA . GLU A 1 88 ? -53.914 18.845 16.219 1.00 49.38 88 GLU A CA 1
ATOM 702 C C . GLU A 1 88 ? -54.167 19.435 14.813 1.00 49.38 88 GLU A C 1
ATOM 704 O O . GLU A 1 88 ? -54.736 20.521 14.715 1.00 49.38 88 GLU A O 1
ATOM 709 N N . GLU A 1 89 ? -53.804 18.681 13.771 1.00 48.53 89 GLU A N 1
ATOM 710 C CA . GLU A 1 89 ? -54.292 18.797 12.383 1.00 48.53 89 GLU A CA 1
ATOM 711 C C . GLU A 1 89 ? -53.654 19.878 11.483 1.00 48.53 89 GLU A C 1
ATOM 713 O O . GLU A 1 89 ? -53.950 21.061 11.586 1.00 48.53 89 GLU A O 1
ATOM 718 N N . ASP A 1 90 ? -52.854 19.449 10.498 1.00 47.09 90 ASP A N 1
ATOM 719 C CA . ASP A 1 90 ? -53.264 19.662 9.103 1.00 47.09 90 ASP A CA 1
ATOM 720 C C . ASP A 1 90 ? -52.640 18.616 8.165 1.00 47.09 90 ASP A C 1
ATOM 722 O O . ASP A 1 90 ? -51.447 18.300 8.204 1.00 47.09 90 ASP A O 1
ATOM 726 N N . LEU A 1 91 ? -53.515 18.032 7.357 1.00 55.69 91 LEU A N 1
ATOM 727 C CA . LEU A 1 91 ? -53.286 16.929 6.440 1.00 55.69 91 LEU A CA 1
ATOM 728 C C . LEU A 1 91 ? -52.656 17.452 5.147 1.00 55.69 91 LEU A C 1
ATOM 730 O O . LEU A 1 91 ? -53.257 18.247 4.436 1.00 55.69 91 LEU A O 1
ATOM 734 N N . GLY A 1 92 ? -51.492 16.926 4.770 1.00 44.34 92 GLY A N 1
ATOM 735 C CA . GLY A 1 92 ? -50.831 17.330 3.526 1.00 44.34 92 GLY A CA 1
ATOM 736 C C . GLY A 1 92 ? -50.010 16.226 2.876 1.00 44.34 92 GLY A C 1
ATOM 737 O O . GLY A 1 92 ? -48.827 16.411 2.618 1.00 44.34 92 GLY A O 1
ATOM 738 N N . SER A 1 93 ? -50.614 15.065 2.618 1.00 60.12 93 SER A N 1
ATOM 739 C CA . SER A 1 93 ? -50.047 14.078 1.686 1.00 60.12 93 SER A CA 1
ATOM 740 C C . SER A 1 93 ? -50.405 14.448 0.242 1.00 60.12 93 SER A C 1
ATOM 742 O O . SER A 1 93 ? -51.586 14.658 -0.035 1.00 60.12 93 SER A O 1
ATOM 744 N N . PRO A 1 94 ? -49.453 14.404 -0.707 1.00 59.41 94 PRO A N 1
ATOM 745 C CA . PRO A 1 94 ? -49.784 14.125 -2.099 1.00 59.41 94 PRO A CA 1
ATOM 746 C C . PRO A 1 94 ? -49.193 12.788 -2.566 1.00 59.41 94 PRO A C 1
ATOM 748 O O . PRO A 1 94 ? -48.008 12.496 -2.429 1.00 59.41 94 PRO A O 1
ATOM 751 N N . SER A 1 95 ? -50.098 11.995 -3.129 1.00 57.22 95 SER A N 1
ATOM 752 C CA . SER A 1 95 ? -49.990 10.633 -3.647 1.00 57.22 95 SER A CA 1
ATOM 753 C C . SER A 1 95 ? -48.984 10.413 -4.796 1.00 57.22 95 SER A C 1
ATOM 755 O O . SER A 1 95 ? -48.661 11.345 -5.532 1.00 57.22 95 SER A O 1
ATOM 757 N N . PRO A 1 96 ? -48.577 9.148 -5.048 1.00 58.00 96 PRO A N 1
ATOM 758 C CA . PRO A 1 96 ? -47.757 8.765 -6.197 1.00 58.00 96 PRO A CA 1
ATOM 759 C C . PRO A 1 96 ? -48.567 8.714 -7.506 1.00 58.00 96 PRO A C 1
ATOM 761 O O . PRO A 1 96 ? -49.631 8.092 -7.593 1.00 58.00 96 PRO A O 1
ATOM 764 N N . GLY A 1 97 ? -48.032 9.357 -8.546 1.00 48.81 97 GLY A N 1
ATOM 765 C CA . GLY A 1 97 ? -48.582 9.379 -9.900 1.00 48.81 97 GLY A CA 1
ATOM 766 C C . GLY A 1 97 ? -48.529 8.011 -10.587 1.00 48.81 97 GLY A C 1
ATOM 767 O O . GLY A 1 97 ? -47.484 7.371 -10.680 1.00 48.81 97 GLY A O 1
ATOM 768 N N . ARG A 1 98 ? -49.691 7.574 -11.079 1.00 52.50 98 ARG A N 1
ATOM 769 C CA . ARG A 1 98 ? -49.910 6.361 -11.877 1.00 52.50 98 ARG A CA 1
ATOM 770 C C . ARG A 1 98 ? -49.586 6.570 -13.364 1.00 52.50 98 ARG A C 1
ATOM 772 O O . ARG A 1 98 ? -49.815 7.647 -13.896 1.00 52.50 98 ARG A O 1
ATOM 779 N N . ARG A 1 99 ? -49.375 5.418 -14.019 1.00 49.12 99 ARG A N 1
ATOM 780 C CA . ARG A 1 99 ? -49.731 5.053 -15.410 1.00 49.12 99 ARG A CA 1
ATOM 781 C C . ARG A 1 99 ? -48.777 5.480 -16.531 1.00 49.12 99 ARG A C 1
ATOM 783 O O . ARG A 1 99 ? -48.796 6.609 -16.993 1.00 49.12 99 ARG A O 1
ATOM 790 N N . GLY A 1 100 ? -48.126 4.467 -17.101 1.00 47.09 100 GLY A N 1
ATOM 791 C CA . GLY A 1 100 ? -47.771 4.405 -18.515 1.00 47.09 100 GLY A CA 1
ATOM 792 C C . GLY A 1 100 ? -47.982 2.977 -19.012 1.00 47.09 100 GLY A C 1
ATOM 793 O O . GLY A 1 100 ? -47.187 2.095 -18.709 1.00 47.09 100 GLY A O 1
ATOM 794 N N . ALA A 1 101 ? -49.104 2.743 -19.691 1.00 55.09 101 ALA A N 1
ATOM 795 C CA . ALA A 1 101 ? -49.375 1.534 -20.456 1.00 55.09 101 ALA A CA 1
ATOM 796 C C . ALA A 1 101 ? -48.676 1.650 -21.817 1.00 55.09 101 ALA A C 1
ATOM 798 O O . ALA A 1 101 ? -48.699 2.717 -22.424 1.00 55.09 101 ALA A O 1
ATOM 799 N N . GLY A 1 102 ? -48.093 0.558 -22.297 1.00 53.16 102 GLY A N 1
ATOM 800 C CA . GLY A 1 102 ? -47.485 0.488 -23.621 1.00 53.16 102 GLY A CA 1
ATOM 801 C C . GLY A 1 102 ? -47.050 -0.937 -23.902 1.00 53.16 102 GLY A C 1
ATOM 802 O O . GLY A 1 102 ? -45.895 -1.288 -23.694 1.00 53.16 102 GLY A O 1
ATOM 803 N N . GLY A 1 103 ? -48.005 -1.778 -24.295 1.00 50.03 103 GLY A N 1
ATOM 804 C CA . GLY A 1 103 ? -47.677 -3.017 -24.981 1.00 50.03 103 GLY A CA 1
ATOM 805 C C . GLY A 1 103 ? -47.301 -2.693 -26.421 1.00 50.03 103 GLY A C 1
ATOM 806 O O . GLY A 1 103 ? -48.012 -1.938 -27.075 1.00 50.03 103 GLY A O 1
ATOM 807 N N . GLU A 1 104 ? -46.228 -3.295 -26.919 1.00 63.81 104 GLU A N 1
ATOM 808 C CA . GLU A 1 104 ? -46.041 -3.467 -28.353 1.00 63.81 104 GLU A CA 1
ATOM 809 C C . GLU A 1 104 ? -45.542 -4.886 -28.620 1.00 63.81 104 GLU A C 1
ATOM 811 O O . GLU A 1 104 ? -44.514 -5.342 -28.120 1.00 63.81 104 GLU A O 1
ATOM 816 N N . VAL A 1 105 ? -46.372 -5.608 -29.362 1.00 65.75 105 VAL A N 1
ATOM 817 C CA . VAL A 1 105 ? -46.112 -6.919 -29.936 1.00 65.75 105 VAL A CA 1
ATOM 818 C C . VAL A 1 105 ? -45.344 -6.712 -31.233 1.00 65.75 105 VAL A C 1
ATOM 820 O O . VAL A 1 105 ? -45.794 -5.946 -32.074 1.00 65.75 105 VAL A O 1
ATOM 823 N N . ASN A 1 106 ? -44.251 -7.439 -31.457 1.00 63.75 106 ASN A N 1
ATOM 824 C CA . ASN A 1 106 ? -43.788 -7.686 -32.819 1.00 63.75 106 ASN A CA 1
ATOM 825 C C . ASN A 1 106 ? -43.350 -9.142 -32.984 1.00 63.75 106 ASN A C 1
ATOM 827 O O . ASN A 1 106 ? -42.514 -9.673 -32.255 1.00 63.75 106 ASN A O 1
ATOM 831 N N . ARG A 1 107 ? -44.039 -9.787 -33.928 1.00 57.56 107 ARG A N 1
ATOM 832 C CA . ARG A 1 107 ? -43.901 -11.168 -34.380 1.00 57.56 107 ARG A CA 1
ATOM 833 C C . ARG A 1 107 ? -42.890 -11.223 -35.528 1.00 57.56 107 ARG A C 1
ATOM 835 O O . ARG A 1 107 ? -42.905 -10.341 -36.378 1.00 57.56 107 ARG A O 1
ATOM 842 N N . GLY A 1 108 ? -42.166 -12.339 -35.626 1.00 51.69 108 GLY A N 1
ATOM 843 C CA . GLY A 1 108 ? -41.414 -12.748 -36.822 1.00 51.69 108 GLY A CA 1
ATOM 844 C C . GLY A 1 108 ? -40.037 -12.083 -36.935 1.00 51.69 108 GLY A C 1
ATOM 845 O O . GLY A 1 108 ? -39.850 -10.962 -36.502 1.00 51.69 108 GLY A O 1
ATOM 846 N N . VAL A 1 109 ? -38.999 -12.702 -37.486 1.00 56.47 109 VAL A N 1
ATOM 847 C CA . VAL A 1 109 ? -38.928 -13.815 -38.435 1.00 56.47 109 VAL A CA 1
ATOM 848 C C . VAL A 1 109 ? -37.572 -14.497 -38.228 1.00 56.47 109 VAL A C 1
ATOM 850 O O . VAL A 1 109 ? -36.553 -13.829 -38.087 1.00 56.47 109 VAL A O 1
ATOM 853 N N . LYS A 1 110 ? -37.559 -15.829 -38.223 1.00 57.91 110 LYS A N 1
ATOM 854 C CA . LYS A 1 110 ? -36.349 -16.644 -38.365 1.00 57.91 110 LYS A CA 1
ATOM 855 C C . LYS A 1 110 ? -36.244 -17.023 -39.844 1.00 57.91 110 LYS A C 1
ATOM 857 O O . LYS A 1 110 ? -37.254 -17.473 -40.390 1.00 57.91 110 LYS A O 1
ATOM 862 N N . PRO A 1 111 ? -35.075 -16.882 -40.481 1.00 68.50 111 PRO A N 1
ATOM 863 C CA . PRO A 1 111 ? -34.720 -17.867 -41.494 1.00 68.50 111 PRO A CA 1
ATOM 864 C C . PRO A 1 111 ? -33.263 -18.346 -41.404 1.00 68.50 111 PRO A C 1
ATOM 866 O O . PRO A 1 111 ? -32.364 -17.574 -41.085 1.00 68.50 111 PRO A O 1
ATOM 869 N N . SER A 1 112 ? -33.153 -19.646 -41.704 1.00 58.41 112 SER A N 1
ATOM 870 C CA . SER A 1 112 ? -32.030 -20.502 -42.125 1.00 58.41 112 SER A CA 1
ATOM 871 C C . SER A 1 112 ? -30.644 -20.308 -41.525 1.00 58.41 112 SER A C 1
ATOM 873 O O . SER A 1 112 ? -29.904 -19.419 -41.990 1.00 58.41 112 SER A O 1
#